Protein AF-A0A9P5PGL7-F1 (afdb_monomer)

Radius of gyration: 31.14 Å; Cα contacts (8 Å, |Δi|>4): 34; chains: 1; bounding box: 46×50×81 Å

pLDDT: mean 85.81, std 12.19, range [50.12, 98.56]

Structure (mmCIF, N/CA/C/O backbone):
data_AF-A0A9P5PGL7-F1
#
_entry.id   AF-A0A9P5PGL7-F1
#
loop_
_atom_site.group_PDB
_atom_site.id
_atom_site.type_symbol
_atom_site.label_atom_id
_atom_site.label_alt_id
_atom_site.label_comp_id
_atom_site.label_asym_id
_atom_site.label_entity_id
_atom_site.label_seq_id
_atom_site.pdbx_PDB_ins_code
_atom_site.Cartn_x
_atom_site.Cartn_y
_atom_site.Cartn_z
_atom_site.occupancy
_atom_site.B_iso_or_equiv
_atom_site.auth_seq_id
_atom_site.auth_comp_id
_atom_site.auth_asym_id
_atom_site.auth_atom_id
_atom_site.pdbx_PDB_model_num
ATOM 1 N N . MET A 1 1 ? -3.750 3.759 -20.834 1.00 66.88 1 MET A N 1
ATOM 2 C CA . MET A 1 1 ? -3.896 3.320 -19.443 1.00 66.88 1 MET A CA 1
ATOM 3 C C . MET A 1 1 ? -4.700 4.400 -18.760 1.00 66.88 1 MET A C 1
ATOM 5 O O . MET A 1 1 ? -4.388 5.567 -18.964 1.00 66.88 1 MET A O 1
ATOM 9 N N . PRO A 1 2 ? -5.798 4.054 -18.071 1.00 78.75 2 PRO A N 1
ATOM 10 C CA . PRO A 1 2 ? -6.618 5.057 -17.408 1.00 78.75 2 PRO A CA 1
ATOM 11 C C . PRO A 1 2 ? -5.876 5.646 -16.205 1.00 78.75 2 PRO A C 1
ATOM 13 O O . PRO A 1 2 ? -5.155 4.934 -15.504 1.00 78.75 2 PRO A O 1
ATOM 16 N N . ASP A 1 3 ? -6.094 6.933 -15.952 1.00 86.50 3 ASP A N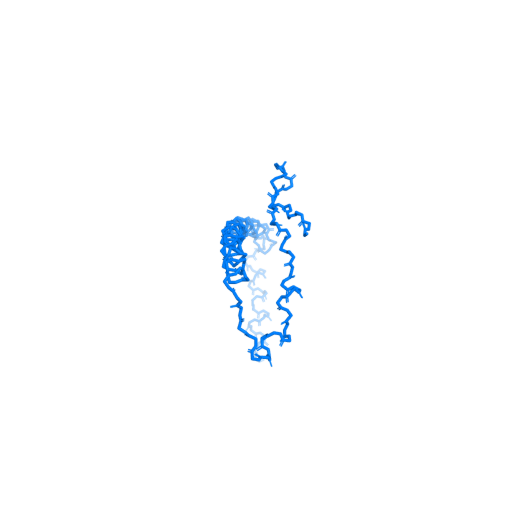 1
ATOM 17 C CA . ASP A 1 3 ? -5.552 7.616 -14.781 1.00 86.50 3 ASP A CA 1
ATOM 18 C C . ASP A 1 3 ? -6.045 6.964 -13.485 1.00 86.50 3 ASP A C 1
ATOM 20 O O . ASP A 1 3 ? -7.225 6.631 -13.331 1.00 86.50 3 ASP A O 1
ATOM 24 N N . THR A 1 4 ? -5.144 6.833 -12.514 1.00 90.00 4 THR A N 1
ATOM 25 C CA . THR A 1 4 ? -5.488 6.321 -11.186 1.00 90.00 4 THR A CA 1
ATOM 26 C C . THR A 1 4 ? -5.841 7.483 -10.266 1.00 90.00 4 THR A C 1
ATOM 28 O O . THR A 1 4 ? -5.022 8.370 -10.027 1.00 90.00 4 THR A O 1
ATOM 31 N N . VAL A 1 5 ? -7.059 7.492 -9.718 1.00 92.88 5 VAL A N 1
ATOM 32 C CA . VAL A 1 5 ? -7.473 8.488 -8.717 1.00 92.88 5 VAL A CA 1
ATOM 33 C C . VAL A 1 5 ? -6.850 8.133 -7.369 1.00 92.88 5 VAL A C 1
ATOM 35 O O . VAL A 1 5 ? -7.194 7.115 -6.778 1.00 92.88 5 VAL A O 1
ATOM 38 N N . LEU A 1 6 ? -5.962 8.991 -6.868 1.00 91.81 6 LEU A N 1
ATOM 39 C CA . LEU A 1 6 ? -5.280 8.800 -5.584 1.00 91.81 6 LEU A CA 1
ATOM 40 C C . LEU A 1 6 ? -6.068 9.395 -4.413 1.00 91.81 6 LEU A C 1
ATOM 42 O O . LEU A 1 6 ? -5.998 8.903 -3.290 1.00 91.81 6 LEU A O 1
ATOM 46 N N . CYS A 1 7 ? -6.815 10.474 -4.655 1.00 88.88 7 CYS A N 1
ATOM 47 C CA . CYS A 1 7 ? -7.631 11.116 -3.631 1.00 88.88 7 CYS A CA 1
ATOM 48 C C . CYS A 1 7 ? -8.952 11.616 -4.213 1.00 88.88 7 CYS A C 1
ATOM 50 O O . CYS A 1 7 ? -8.974 12.425 -5.139 1.00 88.88 7 CYS A O 1
ATOM 52 N N . HIS A 1 8 ? -10.069 11.192 -3.626 1.00 88.56 8 HIS A N 1
ATOM 53 C CA . HIS A 1 8 ? -11.400 11.618 -4.063 1.00 88.56 8 HIS A CA 1
ATOM 54 C C . HIS A 1 8 ? -11.749 13.057 -3.656 1.00 88.56 8 HIS A C 1
ATOM 56 O O . HIS A 1 8 ? -12.565 13.687 -4.325 1.00 88.56 8 HIS A O 1
ATOM 62 N N . THR A 1 9 ? -11.112 13.587 -2.608 1.00 91.38 9 THR A N 1
ATOM 63 C CA . THR A 1 9 ? -11.372 14.941 -2.096 1.00 91.38 9 THR A CA 1
ATOM 64 C C . THR A 1 9 ? -10.713 16.003 -2.969 1.00 91.38 9 THR A C 1
ATOM 66 O O . THR A 1 9 ? -11.396 16.874 -3.497 1.00 91.38 9 THR A O 1
ATOM 69 N N . CYS A 1 10 ? -9.391 15.927 -3.157 1.00 91.25 10 CYS A N 1
ATOM 70 C CA . CYS A 1 10 ? -8.654 16.902 -3.967 1.00 91.25 10 CYS A CA 1
ATOM 71 C C . CYS A 1 10 ? -8.538 16.508 -5.445 1.00 91.25 10 CYS A C 1
ATOM 73 O O . CYS A 1 10 ? -7.966 17.261 -6.225 1.00 91.25 10 CYS A O 1
ATOM 75 N N . ARG A 1 11 ? -9.069 15.336 -5.831 1.00 90.25 11 ARG A N 1
ATOM 76 C CA . ARG A 1 11 ? -9.012 14.784 -7.196 1.00 90.25 11 ARG A CA 1
ATOM 77 C C . ARG A 1 11 ? -7.590 14.599 -7.732 1.00 9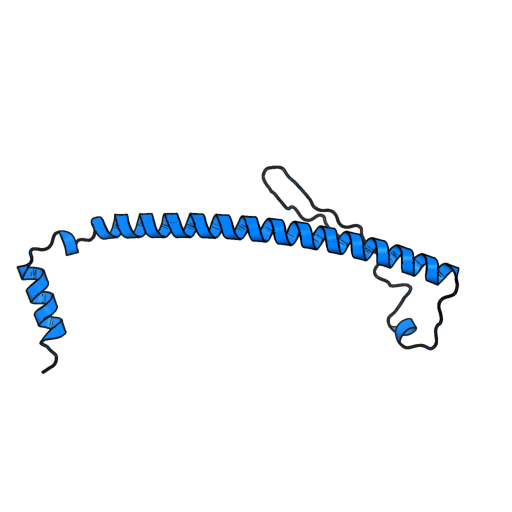0.25 11 ARG A C 1
ATOM 79 O O . ARG A 1 11 ? -7.409 14.563 -8.943 1.00 90.25 11 ARG A O 1
ATOM 86 N N . LYS A 1 12 ? -6.592 14.432 -6.851 1.00 91.00 12 LYS A N 1
ATOM 87 C CA . LYS A 1 12 ? -5.233 14.066 -7.272 1.00 91.00 12 LYS A CA 1
ATOM 88 C C . LYS A 1 12 ? -5.304 12.752 -8.049 1.00 91.00 12 LYS A C 1
ATOM 90 O O . LYS A 1 12 ? -5.792 11.748 -7.523 1.00 91.00 12 LYS A O 1
ATOM 95 N N . THR A 1 13 ? -4.813 12.777 -9.278 1.00 92.44 13 THR A N 1
ATOM 96 C CA . THR A 1 13 ? -4.660 11.610 -10.140 1.00 92.44 13 THR A CA 1
ATOM 97 C C . THR A 1 13 ? -3.187 11.364 -10.420 1.00 92.44 13 THR A C 1
ATOM 99 O O . THR A 1 13 ? -2.374 12.288 -10.385 1.00 92.44 13 THR A O 1
ATOM 102 N N . LEU A 1 14 ? -2.856 10.106 -10.682 1.00 89.75 14 LEU A N 1
ATOM 103 C CA . LEU A 1 14 ? -1.582 9.701 -11.249 1.00 89.75 14 LEU A CA 1
ATOM 104 C C . LEU A 1 14 ? -1.839 9.181 -12.658 1.00 89.75 14 LEU A C 1
ATOM 106 O O . LEU A 1 14 ? -2.633 8.254 -12.843 1.00 89.75 14 LEU A O 1
ATOM 110 N N . SER A 1 15 ? -1.176 9.799 -13.629 1.00 87.12 15 SER A N 1
ATOM 111 C CA . SER A 1 15 ? -1.226 9.401 -15.029 1.00 87.12 15 SER A CA 1
ATOM 112 C C . SER A 1 15 ? 0.138 8.861 -15.417 1.00 87.12 15 SER A C 1
ATOM 114 O O . SER A 1 15 ? 1.129 9.588 -15.381 1.00 87.12 15 SER A O 1
ATOM 116 N N . VAL A 1 16 ? 0.186 7.582 -15.768 1.00 84.19 16 VAL A N 1
ATOM 117 C CA . VAL A 1 16 ? 1.377 6.970 -16.354 1.00 84.19 16 VAL A CA 1
ATOM 118 C C . VAL A 1 16 ? 1.141 6.893 -17.846 1.00 84.19 16 VAL A C 1
ATOM 120 O O . VAL A 1 16 ? 0.086 6.430 -18.290 1.00 84.19 16 VAL A O 1
ATOM 123 N N . ARG A 1 17 ? 2.113 7.378 -18.622 1.00 72.44 17 ARG A N 1
ATOM 124 C CA . ARG A 1 17 ? 2.009 7.348 -20.079 1.00 72.44 17 ARG A CA 1
ATOM 125 C C . ARG A 1 17 ? 1.809 5.920 -20.550 1.00 72.44 17 ARG A C 1
ATOM 127 O O . ARG A 1 17 ? 2.444 4.990 -20.056 1.00 72.44 17 ARG A O 1
ATOM 134 N N . ASP A 1 18 ? 0.956 5.782 -21.555 1.00 68.38 18 ASP A N 1
ATOM 135 C CA . ASP A 1 18 ? 0.898 4.556 -22.322 1.00 68.38 18 ASP A CA 1
ATOM 136 C C . ASP A 1 18 ? 2.250 4.321 -22.971 1.00 68.38 18 ASP A C 1
ATOM 138 O O . ASP A 1 18 ? 2.627 4.998 -23.927 1.00 68.38 18 ASP A O 1
ATOM 142 N N . PHE A 1 19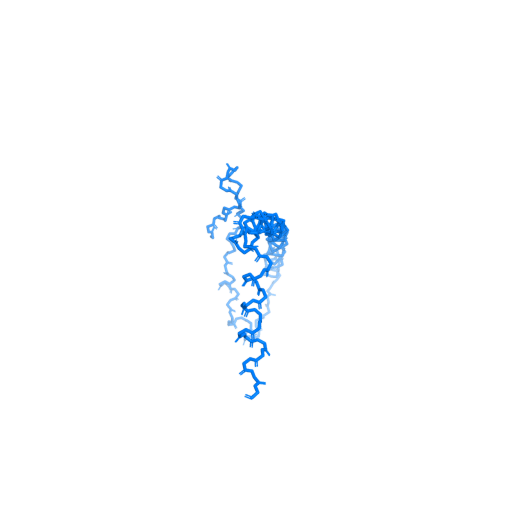 ? 2.964 3.322 -22.465 1.00 65.44 19 PHE A N 1
ATOM 143 C CA . PHE A 1 19 ? 3.942 2.671 -23.300 1.00 65.44 19 PHE A CA 1
ATOM 144 C C . PHE A 1 19 ? 3.145 1.939 -24.366 1.00 65.44 19 PHE A C 1
ATOM 146 O O . PHE A 1 19 ? 2.283 1.123 -24.008 1.00 65.44 19 PHE A O 1
ATOM 153 N N . PRO A 1 20 ? 3.407 2.167 -25.665 1.00 58.47 20 PRO A N 1
ATOM 154 C CA . PRO A 1 20 ? 3.171 1.091 -26.596 1.00 58.47 20 PRO A CA 1
ATOM 155 C C . PRO A 1 20 ? 3.967 -0.066 -26.004 1.00 58.47 20 PRO A C 1
ATOM 157 O O . PRO A 1 20 ? 5.197 -0.039 -25.997 1.00 58.47 20 PRO A O 1
ATOM 160 N N . ILE A 1 21 ? 3.252 -1.021 -25.395 1.00 52.84 21 ILE A N 1
ATOM 161 C CA . ILE A 1 21 ? 3.777 -2.337 -25.037 1.00 52.84 21 ILE A CA 1
ATOM 162 C C . ILE A 1 21 ? 4.727 -2.672 -26.169 1.00 52.84 21 ILE A C 1
ATOM 164 O O . ILE A 1 21 ? 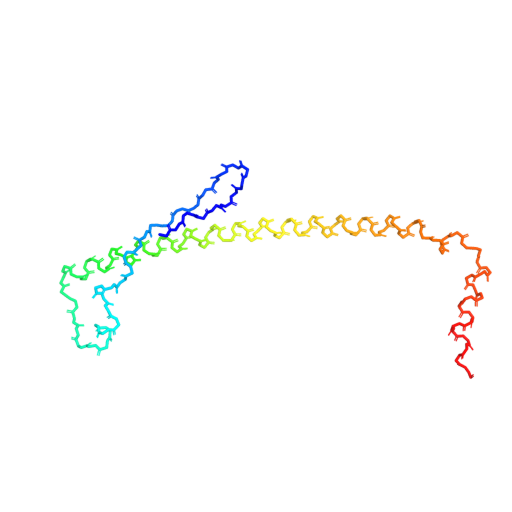4.301 -2.474 -27.305 1.00 52.84 21 ILE A O 1
ATOM 168 N N . LEU A 1 22 ? 5.970 -3.052 -25.854 1.00 53.56 22 LEU A N 1
ATOM 169 C CA . LEU A 1 22 ? 7.040 -3.509 -26.750 1.00 53.56 22 LEU A CA 1
ATOM 170 C C . LEU A 1 22 ? 6.525 -4.531 -27.795 1.00 53.56 22 LEU A C 1
ATOM 172 O O . LEU A 1 22 ? 6.916 -5.689 -27.814 1.00 53.56 22 LEU A O 1
ATOM 176 N N . ASN A 1 23 ? 5.608 -4.120 -28.657 1.00 52.00 23 ASN A N 1
ATOM 177 C CA . ASN A 1 23 ? 4.914 -4.914 -29.652 1.00 52.00 23 ASN A CA 1
ATOM 178 C C . ASN A 1 23 ? 5.817 -5.008 -30.875 1.00 52.00 23 ASN A C 1
ATOM 180 O O . ASN A 1 23 ? 5.768 -6.006 -31.582 1.00 52.00 23 ASN A O 1
ATOM 184 N N . ASP A 1 24 ? 6.691 -4.015 -31.070 1.00 52.94 24 ASP A N 1
ATOM 185 C CA . ASP A 1 24 ? 7.775 -4.092 -32.045 1.00 52.94 24 ASP A CA 1
ATOM 186 C C . ASP A 1 24 ? 8.901 -5.014 -31.554 1.00 52.94 24 ASP A C 1
ATOM 188 O O . ASP A 1 24 ? 9.388 -5.835 -32.323 1.00 52.94 24 ASP A O 1
ATOM 192 N N . PHE A 1 25 ? 9.251 -5.001 -30.260 1.00 57.81 25 PHE A N 1
ATOM 193 C CA . PHE A 1 25 ? 10.173 -5.987 -29.673 1.00 57.81 25 PHE A CA 1
ATOM 194 C C . PHE A 1 25 ? 9.407 -7.212 -29.179 1.00 57.81 25 PHE A C 1
ATOM 196 O O . PHE A 1 25 ? 9.452 -7.581 -28.005 1.00 57.81 25 PHE A O 1
ATOM 203 N N . ASN A 1 26 ? 8.680 -7.845 -30.104 1.00 60.97 26 ASN A N 1
ATOM 204 C CA . ASN A 1 26 ? 7.990 -9.105 -29.871 1.00 60.97 26 ASN A CA 1
ATOM 205 C C . ASN A 1 26 ? 8.885 -10.082 -29.092 1.00 60.97 26 ASN A C 1
ATOM 207 O O . ASN A 1 26 ? 10.082 -10.199 -29.352 1.00 60.97 26 ASN A O 1
ATOM 211 N N . SER A 1 27 ? 8.282 -10.894 -28.225 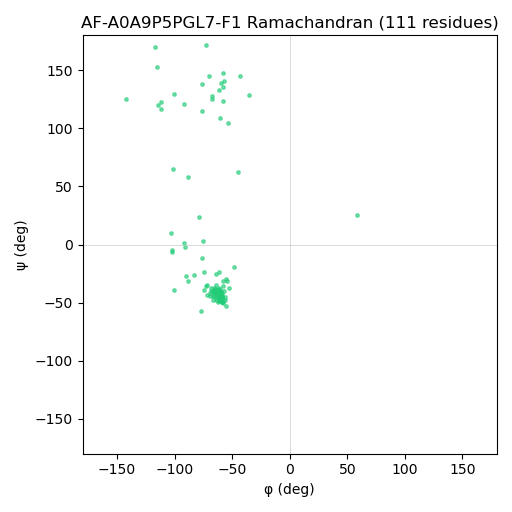1.00 61.53 27 SER A N 1
ATOM 212 C CA . SER A 1 27 ? 8.929 -12.067 -27.605 1.00 61.53 27 SER A CA 1
ATOM 213 C C . SER A 1 27 ? 9.657 -12.981 -28.613 1.00 61.53 27 SER A C 1
ATOM 215 O O . SER A 1 27 ? 10.535 -13.755 -28.237 1.00 61.53 27 SER A O 1
ATOM 217 N N . GLN A 1 28 ? 9.319 -12.867 -29.900 1.00 6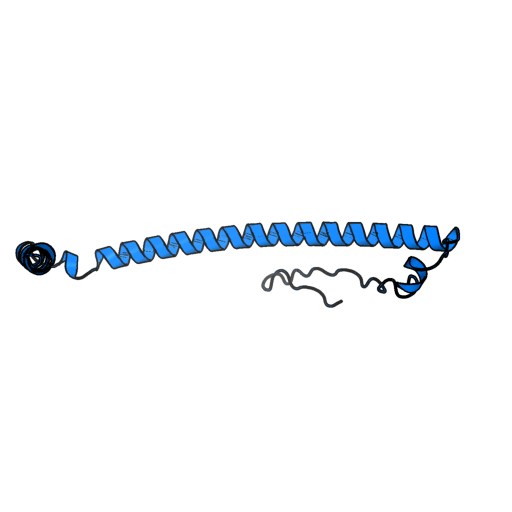4.31 28 GLN A N 1
ATOM 218 C CA . GLN A 1 28 ? 10.005 -13.477 -31.036 1.00 64.31 28 GLN A CA 1
ATOM 219 C C . GLN A 1 28 ? 11.423 -12.924 -31.259 1.00 64.31 28 GLN A C 1
ATOM 221 O O . GLN A 1 28 ? 12.331 -13.719 -31.481 1.00 64.31 28 GLN A O 1
ATOM 226 N N . HIS A 1 29 ? 11.650 -11.610 -31.131 1.00 72.38 29 HIS A N 1
ATOM 227 C CA . HIS A 1 29 ? 12.989 -11.016 -31.221 1.00 72.38 29 HIS A CA 1
ATOM 228 C C . HIS A 1 29 ? 13.888 -11.509 -30.087 1.00 72.38 29 HIS A C 1
ATOM 230 O O . HIS A 1 29 ? 15.015 -11.920 -30.354 1.00 72.38 29 HIS A O 1
ATOM 236 N N . LEU A 1 30 ? 13.351 -11.600 -28.863 1.00 76.25 30 LEU A N 1
ATOM 237 C CA . LEU A 1 30 ? 14.053 -12.162 -27.699 1.00 76.25 30 LEU A CA 1
ATOM 238 C C . LEU A 1 30 ? 14.439 -13.642 -27.873 1.00 76.25 30 LEU A C 1
ATOM 240 O O . LEU A 1 30 ? 15.353 -14.121 -27.210 1.00 76.25 30 LEU A O 1
ATOM 244 N N . ARG A 1 31 ? 13.739 -14.378 -28.746 1.00 79.56 31 ARG A N 1
ATOM 245 C CA . ARG A 1 31 ? 13.990 -15.798 -29.056 1.00 79.56 31 ARG A CA 1
ATOM 246 C C . ARG A 1 31 ? 14.702 -16.006 -30.396 1.00 79.56 31 ARG A C 1
ATOM 248 O O . ARG A 1 31 ? 14.804 -17.138 -30.862 1.00 79.56 31 ARG A O 1
ATOM 255 N N . SER A 1 32 ? 15.179 -14.933 -31.018 1.00 81.75 32 SER A N 1
ATOM 256 C CA . SER A 1 32 ? 15.881 -14.954 -32.303 1.00 81.75 32 SER A CA 1
ATOM 257 C C . SER A 1 32 ? 17.322 -14.464 -32.144 1.00 81.75 32 SER A C 1
ATOM 259 O O . SER A 1 32 ? 17.679 -13.891 -31.121 1.00 81.75 32 SER A O 1
ATOM 261 N N . LEU A 1 33 ? 18.146 -14.623 -33.183 1.00 83.50 33 LEU A N 1
ATOM 262 C CA . LEU A 1 33 ? 19.483 -14.012 -33.263 1.00 83.50 33 LEU A CA 1
ATOM 263 C C . LEU A 1 33 ? 19.428 -12.519 -33.650 1.00 83.50 33 LEU A C 1
ATOM 265 O O . LEU A 1 33 ? 20.374 -11.991 -34.231 1.00 83.50 33 LEU A O 1
ATOM 269 N N . HIS A 1 34 ? 18.304 -11.844 -33.399 1.00 85.50 34 HIS A N 1
ATOM 270 C CA . HIS A 1 34 ? 18.145 -10.434 -33.723 1.00 85.50 34 HIS A CA 1
ATOM 271 C C . HIS A 1 34 ? 19.063 -9.577 -32.848 1.00 85.50 34 HIS A C 1
ATOM 273 O O . HIS A 1 34 ? 19.037 -9.657 -31.621 1.00 85.50 34 HIS A O 1
ATOM 279 N N . VAL A 1 35 ? 19.847 -8.727 -33.506 1.00 87.38 35 VAL A N 1
ATOM 280 C CA . VAL A 1 35 ? 20.681 -7.712 -32.870 1.00 87.38 35 VAL A CA 1
ATOM 281 C C . VAL A 1 35 ? 20.128 -6.351 -33.284 1.00 87.38 35 VAL A C 1
ATOM 283 O O . VAL A 1 35 ? 20.096 -6.084 -34.490 1.00 87.38 35 VAL A O 1
ATOM 286 N N . PRO A 1 36 ? 19.699 -5.504 -32.329 1.00 87.38 36 PRO A N 1
ATOM 287 C CA . PRO A 1 36 ? 19.205 -4.175 -32.644 1.00 87.38 36 PRO A CA 1
ATOM 288 C C . PRO A 1 36 ? 20.260 -3.354 -33.382 1.00 87.38 36 PRO A C 1
ATOM 290 O O . PRO A 1 36 ? 21.429 -3.317 -32.987 1.00 87.38 36 PRO A O 1
ATOM 293 N N . ASN A 1 37 ? 19.850 -2.660 -34.436 1.00 89.12 37 ASN A N 1
ATOM 294 C CA . ASN A 1 37 ? 20.699 -1.651 -35.059 1.00 89.12 37 ASN A CA 1
ATOM 295 C C . ASN A 1 37 ? 20.796 -0.392 -34.172 1.00 89.12 37 ASN A C 1
ATOM 297 O O . ASN A 1 37 ? 20.079 -0.246 -33.185 1.00 89.12 37 ASN A O 1
ATOM 301 N N . ASN A 1 38 ? 21.668 0.556 -34.527 1.00 92.50 38 ASN A N 1
ATOM 302 C CA . ASN A 1 38 ? 21.896 1.754 -33.706 1.00 92.50 38 ASN A CA 1
ATOM 303 C C . ASN A 1 38 ? 20.627 2.589 -33.458 1.00 92.50 38 ASN A C 1
ATOM 305 O O . ASN A 1 38 ? 20.468 3.153 -32.378 1.00 92.50 38 ASN A O 1
ATOM 309 N N . VAL A 1 39 ? 19.719 2.674 -34.434 1.00 89.69 39 VAL A N 1
ATOM 310 C CA . VAL A 1 39 ? 18.469 3.437 -34.291 1.00 89.69 39 VAL A CA 1
ATOM 311 C C . VAL A 1 39 ? 17.517 2.718 -33.336 1.00 89.69 39 VAL A C 1
ATOM 313 O O . VAL A 1 39 ? 16.940 3.346 -32.448 1.00 89.69 39 VAL A O 1
ATOM 316 N N . GLU A 1 40 ? 17.397 1.398 -33.481 1.00 86.50 40 GLU A N 1
ATOM 317 C CA . GLU A 1 40 ? 16.614 0.544 -32.584 1.00 86.50 40 GLU A CA 1
ATOM 318 C C . GLU A 1 40 ? 17.159 0.598 -31.157 1.00 86.50 40 GLU A C 1
ATOM 320 O O . GLU A 1 40 ? 16.394 0.840 -30.231 1.00 86.50 40 GLU A O 1
ATOM 325 N N . ALA A 1 41 ? 18.474 0.471 -30.973 1.00 88.56 41 ALA A N 1
ATOM 326 C CA . ALA A 1 41 ? 19.115 0.538 -29.664 1.00 88.56 41 ALA A CA 1
ATOM 327 C C . ALA A 1 41 ? 18.841 1.872 -28.953 1.00 88.56 41 ALA A C 1
ATOM 329 O O . ALA A 1 41 ? 18.469 1.879 -27.783 1.00 88.56 41 ALA A O 1
ATOM 330 N N . VAL A 1 42 ? 18.953 3.006 -29.657 1.00 90.12 42 VAL A N 1
ATOM 331 C CA . VAL A 1 42 ? 18.637 4.325 -29.080 1.00 90.12 42 VAL A CA 1
ATOM 332 C C . VAL A 1 42 ? 17.158 4.429 -28.693 1.00 90.12 42 VAL A C 1
ATOM 334 O O . VAL A 1 42 ? 16.845 4.966 -27.627 1.00 90.12 42 VAL A O 1
ATOM 337 N N . LYS A 1 43 ? 16.246 3.901 -29.522 1.00 85.88 43 LYS A N 1
ATOM 338 C CA . LYS A 1 43 ? 14.806 3.862 -29.217 1.00 85.88 43 LYS A CA 1
ATOM 339 C C . LYS A 1 43 ? 14.529 3.018 -27.967 1.00 85.88 43 LYS A C 1
ATOM 341 O O . LYS A 1 43 ? 13.878 3.529 -27.059 1.00 85.88 43 LYS A O 1
ATOM 346 N N . ILE A 1 44 ? 15.077 1.800 -27.898 1.00 84.94 44 ILE A N 1
ATOM 347 C CA . ILE A 1 44 ? 14.958 0.901 -26.737 1.00 84.94 44 ILE A CA 1
ATOM 348 C C . ILE A 1 44 ? 15.450 1.609 -25.479 1.00 84.94 44 ILE A C 1
ATOM 350 O O . ILE A 1 44 ? 14.703 1.695 -24.515 1.00 84.94 44 ILE A O 1
ATOM 354 N N . CYS A 1 45 ? 16.668 2.162 -25.499 1.00 88.56 45 CYS A N 1
ATOM 355 C CA . CYS A 1 45 ? 17.256 2.819 -24.332 1.00 88.56 45 CYS A CA 1
ATOM 356 C C . CYS A 1 45 ? 16.365 3.950 -23.806 1.00 88.56 45 CYS A C 1
ATOM 358 O O . CYS A 1 45 ? 16.120 4.043 -22.604 1.00 88.56 45 CYS A O 1
ATOM 360 N N . ARG A 1 46 ? 15.841 4.794 -24.704 1.00 87.94 46 ARG A N 1
ATOM 361 C CA . ARG A 1 46 ? 14.934 5.883 -24.324 1.00 87.94 46 ARG A CA 1
ATOM 362 C C . ARG A 1 46 ? 13.655 5.351 -23.679 1.00 87.94 46 ARG A C 1
ATOM 364 O O . ARG A 1 46 ? 13.251 5.863 -22.640 1.00 87.94 46 ARG A O 1
ATOM 371 N N . GLU A 1 47 ? 13.034 4.344 -24.288 1.00 85.50 47 GLU A N 1
ATOM 372 C CA . GLU A 1 47 ? 11.797 3.738 -23.784 1.00 85.50 47 GLU A CA 1
ATOM 373 C C . GLU A 1 47 ? 12.016 3.050 -22.430 1.00 85.50 47 GLU A C 1
ATOM 375 O O . GLU A 1 47 ? 11.199 3.222 -21.529 1.00 85.50 47 GLU A O 1
ATOM 380 N N . THR A 1 48 ? 13.144 2.356 -22.237 1.00 86.69 48 THR A N 1
ATOM 381 C CA . THR A 1 48 ? 13.494 1.751 -20.943 1.00 86.69 48 THR A CA 1
ATOM 382 C C . THR A 1 48 ? 13.723 2.801 -19.864 1.00 86.69 48 THR A C 1
ATOM 384 O O . THR A 1 48 ? 13.201 2.660 -18.767 1.00 86.69 48 THR A O 1
ATOM 387 N N . THR A 1 49 ? 14.419 3.900 -20.176 1.00 90.25 49 THR A N 1
ATOM 388 C CA . THR A 1 49 ? 14.626 4.984 -19.205 1.00 90.25 49 THR A CA 1
ATOM 389 C C . THR A 1 49 ? 13.312 5.666 -18.826 1.00 90.25 49 THR A C 1
ATOM 391 O O . THR A 1 49 ? 13.102 5.986 -17.660 1.00 90.25 49 THR A O 1
ATOM 394 N N . GLU A 1 50 ? 12.403 5.884 -19.780 1.00 87.50 50 GLU A N 1
ATOM 395 C CA . GLU A 1 50 ? 11.074 6.426 -19.474 1.00 87.50 50 GLU A CA 1
ATOM 396 C C . GLU A 1 50 ? 10.259 5.443 -18.616 1.00 87.50 50 GLU A C 1
ATOM 398 O O . GLU A 1 50 ? 9.560 5.870 -17.694 1.00 87.50 50 GLU A O 1
ATOM 403 N N . ALA A 1 51 ? 10.371 4.133 -18.868 1.00 87.06 51 ALA A N 1
ATOM 404 C CA . ALA A 1 51 ? 9.717 3.106 -18.058 1.00 87.06 51 ALA A CA 1
ATOM 405 C C . ALA A 1 51 ? 10.242 3.099 -16.618 1.00 87.06 51 ALA A C 1
ATOM 407 O O . ALA A 1 51 ? 9.437 3.108 -15.688 1.00 87.06 51 ALA A O 1
ATOM 408 N N . ASP A 1 52 ? 11.560 3.171 -16.428 1.00 91.44 52 ASP A N 1
ATOM 409 C CA . ASP A 1 52 ? 12.185 3.228 -15.104 1.00 91.44 52 ASP A CA 1
ATOM 410 C C . ASP A 1 52 ? 11.711 4.449 -14.298 1.00 91.44 52 ASP A C 1
ATOM 412 O O . ASP A 1 52 ? 11.420 4.339 -13.106 1.00 91.44 52 ASP A O 1
ATOM 416 N N . LEU A 1 53 ? 11.573 5.612 -14.946 1.00 90.69 53 LEU A N 1
ATOM 417 C CA . LEU A 1 53 ? 11.051 6.824 -14.303 1.00 90.69 53 LEU A CA 1
ATOM 418 C C . LEU A 1 53 ? 9.594 6.656 -13.859 1.00 90.69 53 LEU A C 1
ATOM 420 O O . LEU A 1 53 ? 9.252 7.004 -12.728 1.00 90.69 53 LEU A O 1
ATOM 424 N N . ASN A 1 54 ? 8.751 6.090 -14.724 1.00 89.88 54 ASN A N 1
ATOM 425 C CA . ASN A 1 54 ? 7.346 5.842 -14.406 1.00 89.88 54 ASN A CA 1
ATOM 426 C C . ASN A 1 54 ? 7.188 4.801 -13.284 1.00 89.88 54 ASN A C 1
ATOM 428 O O . ASN A 1 54 ? 6.329 4.962 -12.418 1.00 89.88 54 ASN A O 1
ATOM 432 N N . ILE A 1 55 ? 8.035 3.765 -13.258 1.00 92.19 55 ILE A N 1
ATOM 433 C CA . ILE A 1 55 ? 8.089 2.788 -12.160 1.00 92.19 55 ILE A CA 1
ATOM 434 C C . ILE A 1 55 ? 8.458 3.488 -10.850 1.00 92.19 55 ILE A C 1
ATOM 436 O O . ILE A 1 55 ? 7.757 3.324 -9.855 1.00 92.19 55 ILE A O 1
ATOM 440 N N . ALA A 1 56 ? 9.502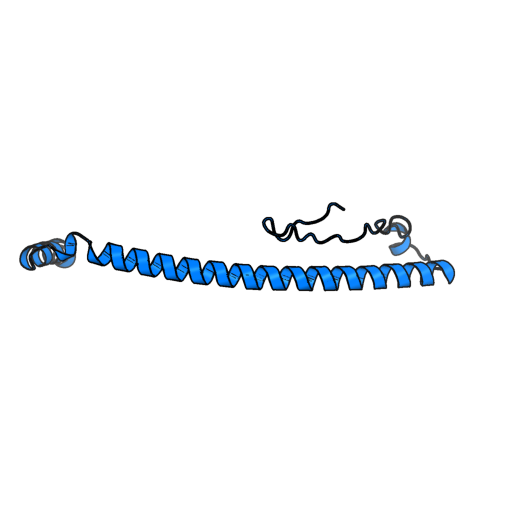 4.319 -10.850 1.00 94.31 56 ALA A N 1
ATOM 441 C CA . ALA A 1 56 ? 9.926 5.034 -9.650 1.00 94.31 56 ALA A CA 1
ATOM 442 C C . ALA A 1 56 ? 8.838 5.982 -9.109 1.00 94.31 56 ALA A C 1
ATOM 444 O O . ALA A 1 56 ? 8.671 6.115 -7.893 1.00 94.31 56 ALA A O 1
ATOM 445 N N . GLU A 1 57 ? 8.077 6.636 -9.992 1.00 92.38 57 GLU A N 1
ATOM 446 C CA . GLU A 1 57 ? 6.946 7.479 -9.596 1.00 92.38 57 GLU A CA 1
ATOM 447 C C . GLU A 1 57 ? 5.802 6.657 -8.986 1.00 92.38 57 GLU A C 1
ATOM 449 O O . GLU A 1 57 ? 5.275 7.020 -7.929 1.00 92.38 57 GLU A O 1
ATOM 454 N N . LEU A 1 58 ? 5.463 5.520 -9.604 1.00 93.25 58 LEU A N 1
ATOM 455 C CA . LEU A 1 58 ? 4.472 4.584 -9.075 1.00 93.25 58 LEU A CA 1
ATOM 456 C C . LEU A 1 58 ? 4.868 4.068 -7.691 1.00 93.25 58 LEU A C 1
ATOM 458 O O . LEU A 1 58 ? 4.058 4.131 -6.767 1.00 93.25 58 LEU A O 1
ATOM 462 N N . ASP A 1 59 ? 6.106 3.607 -7.523 1.00 96.56 59 ASP A N 1
ATOM 463 C CA . ASP A 1 59 ? 6.601 3.076 -6.251 1.00 96.56 59 ASP A CA 1
ATOM 464 C C . ASP A 1 59 ? 6.542 4.126 -5.138 1.00 96.56 59 ASP A C 1
ATOM 466 O O . ASP A 1 59 ? 6.108 3.838 -4.018 1.00 96.56 59 ASP A O 1
ATOM 470 N N . LYS A 1 60 ? 6.905 5.373 -5.455 1.00 95.31 60 LYS A N 1
ATOM 471 C CA . LYS A 1 60 ? 6.809 6.493 -4.518 1.00 95.31 60 LYS A CA 1
ATOM 472 C C . LYS A 1 60 ? 5.368 6.739 -4.063 1.00 95.31 60 LYS A C 1
ATOM 474 O O . LYS A 1 60 ? 5.125 6.906 -2.865 1.00 95.31 60 LYS A O 1
ATOM 479 N N . GLU A 1 61 ? 4.416 6.794 -4.992 1.00 94.88 61 GLU A N 1
ATOM 480 C CA . GLU A 1 61 ? 3.007 7.025 -4.648 1.00 94.88 61 GLU A CA 1
ATOM 481 C C . GLU A 1 61 ? 2.406 5.827 -3.896 1.00 94.88 61 GLU A C 1
ATOM 483 O O . GLU A 1 61 ? 1.674 6.025 -2.923 1.00 94.88 61 GLU A O 1
ATOM 488 N N . ILE A 1 62 ? 2.772 4.593 -4.258 1.00 96.19 62 ILE A N 1
ATOM 489 C CA . ILE A 1 62 ? 2.380 3.379 -3.526 1.00 96.19 62 ILE A CA 1
ATOM 490 C C . ILE A 1 62 ? 2.850 3.452 -2.072 1.00 96.19 62 ILE A C 1
ATOM 492 O O . ILE A 1 62 ? 2.056 3.212 -1.160 1.00 96.19 62 ILE A O 1
ATOM 496 N N . GLU A 1 63 ? 4.115 3.796 -1.835 1.00 97.88 63 GLU A N 1
ATOM 497 C CA . GLU A 1 63 ? 4.656 3.862 -0.478 1.00 97.88 63 GLU A CA 1
ATOM 498 C C . GLU A 1 63 ? 3.994 4.974 0.346 1.00 97.88 63 GLU A C 1
ATOM 500 O O . GLU A 1 63 ? 3.599 4.758 1.495 1.00 97.88 63 GLU A O 1
ATOM 505 N N . SER A 1 64 ? 3.754 6.135 -0.266 1.00 95.44 64 SER A N 1
ATOM 506 C CA . SER A 1 64 ? 3.002 7.224 0.367 1.00 95.44 64 SER A CA 1
ATOM 507 C C . SER A 1 64 ? 1.583 6.797 0.773 1.00 95.44 64 SER A C 1
ATOM 509 O O . SER A 1 64 ? 1.112 7.112 1.875 1.00 95.44 64 SER A O 1
ATOM 511 N N . LEU A 1 65 ? 0.881 6.058 -0.092 1.00 95.69 65 LEU A N 1
ATOM 512 C CA . LEU A 1 65 ? -0.463 5.557 0.201 1.00 95.69 65 LEU A CA 1
ATOM 513 C C . LEU A 1 65 ? -0.449 4.489 1.299 1.00 95.69 65 LEU A C 1
ATOM 515 O O . LEU A 1 65 ? -1.303 4.524 2.185 1.00 95.69 65 LEU A O 1
ATOM 519 N N . ARG A 1 66 ? 0.534 3.582 1.299 1.00 97.75 66 ARG A N 1
ATOM 520 C CA . ARG A 1 66 ? 0.716 2.586 2.370 1.00 97.75 66 ARG A CA 1
ATOM 521 C C . ARG A 1 66 ? 0.968 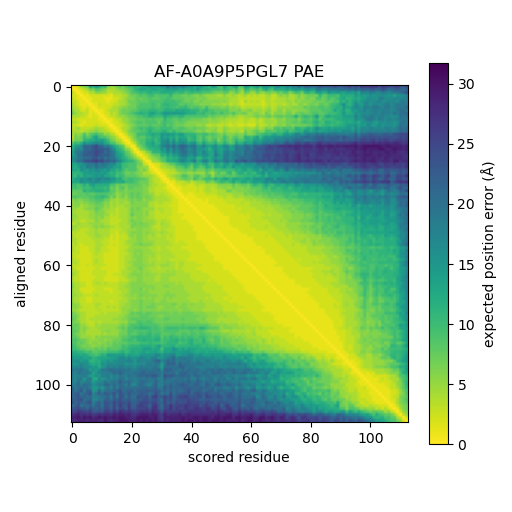3.243 3.723 1.00 97.75 66 ARG A C 1
ATOM 523 O O . ARG A 1 66 ? 0.357 2.836 4.711 1.00 97.75 66 ARG A O 1
ATOM 530 N N . GLY A 1 67 ? 1.811 4.275 3.773 1.00 97.56 67 GLY A N 1
ATOM 531 C CA . GLY A 1 67 ? 2.038 5.057 4.990 1.00 97.56 67 GLY A CA 1
ATOM 532 C C . GLY A 1 67 ? 0.747 5.689 5.516 1.00 97.56 67 GLY A C 1
ATOM 533 O O . GLY A 1 67 ? 0.417 5.547 6.693 1.00 97.56 67 GLY A O 1
ATOM 534 N N . THR A 1 68 ? -0.034 6.299 4.622 1.00 96.06 68 THR A N 1
ATOM 535 C CA . THR A 1 68 ? -1.340 6.887 4.964 1.00 96.06 68 THR A CA 1
ATOM 536 C C . THR A 1 68 ? -2.326 5.838 5.486 1.00 96.06 68 THR A C 1
ATOM 538 O O . THR A 1 68 ? -2.983 6.052 6.505 1.00 96.06 68 THR A O 1
ATOM 541 N N . LEU A 1 69 ? -2.414 4.680 4.826 1.00 97.12 69 LEU A N 1
ATOM 542 C CA . LEU A 1 69 ? -3.284 3.580 5.244 1.00 97.12 69 LEU A CA 1
ATOM 543 C C . LEU A 1 69 ? -2.920 3.081 6.647 1.00 97.12 69 LEU A C 1
ATOM 545 O O . LEU A 1 69 ? -3.800 2.919 7.490 1.00 97.12 69 LEU A O 1
ATOM 549 N N . LYS A 1 70 ? -1.625 2.898 6.919 1.00 98.44 70 LYS A N 1
ATOM 550 C CA . LYS A 1 70 ? -1.131 2.447 8.224 1.00 98.44 70 LYS A CA 1
ATOM 551 C C . LYS A 1 70 ? -1.506 3.410 9.354 1.00 98.44 70 LYS A C 1
ATOM 553 O O . LYS A 1 70 ? -1.862 2.966 10.449 1.00 98.44 70 LYS A O 1
ATOM 558 N N . GLU A 1 71 ? -1.446 4.713 9.100 1.00 98.06 71 GLU A N 1
ATOM 559 C CA . GLU A 1 71 ? -1.868 5.730 10.067 1.00 98.06 71 GLU A CA 1
ATOM 560 C C . GLU A 1 71 ? -3.372 5.618 10.363 1.00 98.06 71 GLU A C 1
ATOM 562 O O . GLU A 1 71 ? -3.774 5.519 11.524 1.00 98.06 71 GLU A O 1
ATOM 567 N N . LEU A 1 72 ? -4.206 5.517 9.323 1.00 98.19 72 LEU A N 1
ATOM 568 C CA . LEU A 1 72 ? -5.655 5.346 9.477 1.00 98.19 72 LEU A CA 1
ATOM 569 C C . LEU A 1 72 ? -6.016 4.067 10.245 1.00 98.19 72 LEU A C 1
ATOM 571 O O . LEU A 1 72 ? -6.876 4.088 11.128 1.00 98.19 72 LEU A O 1
ATOM 575 N N . GLU A 1 73 ? -5.346 2.952 9.956 1.00 98.56 73 GLU A N 1
ATOM 576 C CA . GLU A 1 73 ? -5.533 1.696 10.688 1.00 98.56 73 GLU A CA 1
ATOM 577 C C . GLU A 1 73 ? -5.151 1.823 12.167 1.00 98.56 73 GLU A C 1
ATOM 579 O O . GLU A 1 73 ? -5.825 1.262 13.036 1.00 98.56 73 GLU A O 1
ATOM 584 N N . THR A 1 74 ? -4.089 2.573 12.466 1.00 98.44 74 THR A N 1
ATOM 585 C CA . THR A 1 74 ? -3.636 2.824 13.840 1.00 98.44 74 THR A CA 1
ATOM 586 C C . THR A 1 74 ? -4.662 3.652 14.609 1.00 98.44 74 THR A C 1
ATOM 588 O O . THR A 1 74 ? -5.064 3.267 15.711 1.00 98.44 74 THR A O 1
ATOM 591 N N . GLN A 1 75 ? -5.155 4.737 14.007 1.00 98.44 75 GLN A N 1
ATOM 592 C CA . GLN A 1 75 ? -6.207 5.574 14.589 1.00 98.44 75 GLN A CA 1
ATOM 593 C C . GLN A 1 75 ? -7.497 4.780 14.818 1.00 98.44 75 GLN A C 1
ATOM 595 O O . GLN A 1 75 ? -8.081 4.842 15.903 1.00 98.44 75 GLN A O 1
ATOM 600 N N . ARG A 1 76 ? -7.911 3.962 13.841 1.00 98.56 76 ARG A N 1
ATOM 601 C CA . ARG A 1 76 ? -9.075 3.079 13.981 1.00 98.56 76 ARG A CA 1
ATOM 602 C C . ARG A 1 76 ? -8.919 2.130 15.169 1.00 98.56 76 ARG A C 1
ATOM 604 O O . ARG A 1 76 ? -9.823 2.061 15.999 1.00 98.56 76 ARG A O 1
ATOM 611 N N . LYS A 1 77 ? -7.785 1.432 15.283 1.00 98.56 77 LYS A N 1
ATOM 612 C CA . LYS A 1 77 ? -7.521 0.507 16.401 1.00 98.56 77 LYS A CA 1
ATOM 613 C C . LYS A 1 77 ? -7.562 1.214 17.756 1.00 98.56 77 LYS A C 1
ATOM 615 O O . LYS A 1 77 ? -8.090 0.665 18.721 1.00 98.56 77 LYS A O 1
ATOM 620 N N . ALA A 1 78 ? -7.030 2.434 17.841 1.00 98.38 78 ALA A N 1
ATOM 621 C CA . ALA A 1 78 ? -7.079 3.223 19.068 1.00 98.38 78 ALA A CA 1
ATOM 622 C C . ALA A 1 78 ? -8.525 3.561 19.477 1.00 98.38 78 ALA A C 1
ATOM 624 O O . ALA A 1 78 ? -8.882 3.413 20.648 1.00 98.38 78 ALA A O 1
ATOM 625 N N . LEU A 1 79 ? -9.364 3.950 18.513 1.00 98.50 79 LEU A N 1
ATOM 626 C CA . LEU A 1 79 ? -10.783 4.228 18.745 1.00 98.50 79 LEU A CA 1
ATOM 627 C C . LEU A 1 79 ? -11.569 2.969 19.129 1.00 98.50 79 LEU A C 1
ATOM 629 O O . LEU A 1 79 ? -12.410 3.028 20.023 1.00 98.50 79 LEU A O 1
ATOM 633 N N . GLU A 1 80 ? -11.287 1.829 18.497 1.00 98.50 80 GLU A N 1
ATOM 634 C CA . GLU A 1 80 ? -11.906 0.546 18.851 1.00 98.50 80 GLU A CA 1
ATOM 635 C C . GLU A 1 80 ? -11.599 0.155 20.295 1.00 98.50 80 GLU A C 1
ATOM 637 O O . GLU A 1 80 ? -12.522 -0.150 21.048 1.00 98.50 80 GLU A O 1
ATOM 642 N N . ARG A 1 81 ? -10.334 0.267 20.713 1.00 98.06 81 ARG A N 1
ATOM 643 C CA . ARG A 1 81 ? -9.936 0.014 22.101 1.00 98.06 81 ARG A CA 1
ATOM 644 C C . ARG A 1 81 ? -10.667 0.934 23.080 1.00 98.06 81 ARG A C 1
ATOM 646 O O . ARG A 1 81 ? -11.258 0.446 24.036 1.00 98.06 81 ARG A O 1
ATOM 653 N N . CYS A 1 82 ? -10.685 2.241 22.815 1.00 97.62 82 CYS A N 1
ATOM 654 C CA . CYS A 1 82 ? -11.383 3.207 23.668 1.00 97.62 82 CYS A CA 1
ATOM 655 C C . CYS A 1 82 ? -12.882 2.882 23.793 1.00 97.62 82 CYS A C 1
ATOM 657 O O . CYS A 1 82 ? -13.442 2.872 24.891 1.00 97.62 82 CYS A O 1
ATOM 659 N N . ARG A 1 83 ? -13.534 2.548 22.672 1.00 97.94 83 ARG A N 1
ATOM 660 C CA . ARG A 1 83 ? -14.937 2.119 22.649 1.00 97.94 83 ARG A CA 1
ATOM 661 C C . ARG A 1 83 ? -15.156 0.868 23.498 1.00 97.94 83 ARG A C 1
ATOM 663 O O . ARG A 1 83 ? -16.141 0.801 24.233 1.00 97.94 83 ARG A O 1
ATOM 670 N N . ASP A 1 84 ? -14.289 -0.128 23.376 1.00 97.25 84 ASP A N 1
ATOM 671 C CA . ASP A 1 84 ? -14.460 -1.414 24.050 1.00 97.25 84 ASP A CA 1
ATOM 672 C C . ASP A 1 84 ? -14.202 -1.300 25.561 1.00 97.25 84 ASP A C 1
ATOM 674 O O . ASP A 1 84 ? -14.951 -1.870 26.357 1.00 97.25 84 ASP A O 1
ATOM 678 N N . GLU A 1 85 ? -13.247 -0.467 25.978 1.00 96.00 85 GLU A N 1
ATOM 679 C CA . GLU A 1 85 ? -13.038 -0.092 27.382 1.00 96.00 85 GLU A CA 1
ATOM 680 C C . GLU A 1 85 ? -14.265 0.624 27.969 1.00 96.00 85 GLU A C 1
ATOM 682 O O . GLU A 1 85 ? -14.763 0.243 29.035 1.00 96.00 85 GLU A O 1
ATOM 687 N N . ALA A 1 86 ? -14.811 1.611 27.249 1.00 95.50 86 ALA A N 1
ATOM 688 C CA . ALA A 1 86 ? -16.020 2.324 27.657 1.00 95.50 86 ALA A CA 1
ATOM 689 C C . ALA A 1 86 ? -17.231 1.384 27.775 1.00 95.50 86 ALA A C 1
ATOM 691 O O . ALA A 1 86 ? -18.000 1.458 28.734 1.00 95.50 86 ALA A O 1
ATOM 692 N N . ARG A 1 87 ? -17.389 0.445 26.837 1.00 95.31 87 ARG A N 1
ATOM 693 C CA . ARG A 1 87 ? -18.435 -0.586 26.913 1.00 95.31 87 ARG A CA 1
ATOM 694 C C . ARG A 1 87 ? -18.225 -1.528 28.089 1.00 95.31 87 ARG A C 1
ATOM 696 O O . ARG A 1 87 ? -19.194 -1.878 28.756 1.00 95.31 87 ARG A O 1
ATOM 703 N N . SER A 1 88 ? -16.980 -1.900 28.375 1.00 93.12 88 SER A N 1
ATOM 704 C CA . SER A 1 88 ? -16.650 -2.740 29.524 1.00 93.12 88 SER A CA 1
ATOM 705 C C . SER A 1 88 ? -17.041 -2.065 30.841 1.00 93.12 88 SER A C 1
ATOM 707 O O . SER A 1 88 ? -17.585 -2.732 31.717 1.00 93.12 88 SER A O 1
ATOM 709 N N . LEU A 1 89 ? -16.854 -0.744 30.974 1.00 91.25 89 LEU A N 1
ATOM 710 C CA . LEU A 1 89 ? -17.316 0.038 32.136 1.00 91.25 89 LEU A CA 1
ATOM 711 C C . LEU A 1 89 ? -18.824 -0.046 32.371 1.00 91.25 89 LEU A C 1
ATOM 713 O O . LEU A 1 89 ? -19.271 -0.014 33.515 1.00 91.25 89 LEU A O 1
ATOM 717 N N . LEU A 1 90 ? -19.597 -0.196 31.303 1.00 91.25 90 LEU A N 1
ATOM 718 C CA . LEU A 1 90 ? -21.050 -0.321 31.361 1.00 91.25 90 LEU A CA 1
ATOM 719 C C . LEU A 1 90 ? -21.523 -1.778 31.445 1.00 91.25 90 LEU A C 1
ATOM 721 O O . LEU A 1 90 ? -22.733 -2.019 31.471 1.00 91.25 90 LEU A O 1
ATOM 725 N N . ALA A 1 91 ? -20.603 -2.747 31.490 1.00 88.25 91 ALA A N 1
ATOM 726 C CA . ALA A 1 91 ? -20.950 -4.157 31.511 1.00 88.25 91 ALA A CA 1
ATOM 727 C C . ALA A 1 91 ? -21.787 -4.498 32.762 1.00 88.25 91 ALA A C 1
ATOM 729 O O . ALA A 1 91 ? -21.392 -4.132 33.874 1.00 88.25 91 ALA A O 1
ATOM 730 N N . PRO A 1 92 ? -22.904 -5.242 32.618 1.00 84.31 92 PRO A N 1
ATOM 731 C CA . PRO A 1 92 ? -23.777 -5.599 33.738 1.00 84.31 92 PRO A CA 1
ATOM 732 C C . PRO A 1 92 ? -23.048 -6.295 34.887 1.00 84.31 92 PRO A C 1
ATOM 734 O O . PRO A 1 92 ? -23.394 -6.071 36.041 1.00 84.31 92 PRO A O 1
ATOM 737 N N . ILE A 1 93 ? -21.995 -7.063 34.579 1.00 84.94 93 ILE A N 1
ATOM 738 C CA . ILE A 1 93 ? -21.163 -7.764 35.564 1.00 84.94 93 ILE A CA 1
ATOM 739 C C . ILE A 1 93 ? -20.584 -6.825 36.633 1.00 84.94 93 ILE A C 1
ATOM 741 O O . ILE A 1 93 ? -20.432 -7.224 37.778 1.00 84.94 93 ILE A O 1
ATOM 745 N N . ARG A 1 94 ? -20.335 -5.550 36.294 1.00 81.56 94 ARG A N 1
ATOM 746 C CA . ARG A 1 94 ? -19.821 -4.542 37.237 1.00 81.56 94 ARG A CA 1
ATOM 747 C C . ARG A 1 94 ? -20.876 -4.013 38.210 1.00 81.56 94 ARG A C 1
ATOM 749 O O . ARG A 1 94 ? -20.532 -3.294 39.139 1.00 81.56 94 ARG A O 1
ATOM 756 N N . LYS A 1 95 ? -22.152 -4.318 37.970 1.00 83.06 95 LYS A N 1
ATOM 757 C CA . LYS A 1 95 ? -23.282 -3.953 38.837 1.00 83.06 95 LYS A CA 1
ATOM 758 C C . LYS A 1 95 ? -23.762 -5.129 39.686 1.00 83.06 95 LYS A C 1
ATOM 760 O O . LYS A 1 95 ? -24.686 -4.953 40.475 1.00 83.06 95 LYS A O 1
ATOM 765 N N . LEU A 1 96 ? -23.194 -6.319 39.487 1.00 83.69 96 LEU A N 1
ATOM 766 C CA . LEU A 1 96 ? -23.565 -7.493 40.261 1.00 83.69 96 LEU A CA 1
ATOM 767 C C . LEU A 1 96 ? -22.931 -7.413 41.656 1.00 83.69 96 LEU A C 1
ATOM 769 O O . LEU A 1 96 ? -21.763 -7.032 41.764 1.00 83.69 96 LEU A O 1
ATOM 773 N N . PRO A 1 97 ? -23.674 -7.772 42.714 1.00 86.69 97 PRO A N 1
ATOM 774 C CA . PRO A 1 97 ? -23.095 -7.976 44.032 1.00 86.69 97 PRO A CA 1
ATOM 775 C C . PRO A 1 97 ? -21.996 -9.055 43.993 1.00 86.69 97 PRO A C 1
ATOM 777 O O . PRO A 1 97 ? -22.117 -10.001 43.202 1.00 86.69 97 PRO A O 1
ATOM 780 N N . PRO A 1 98 ? -20.946 -8.947 44.828 1.00 83.38 98 PRO A N 1
ATOM 781 C CA . PRO A 1 98 ? -19.869 -9.935 44.896 1.00 83.38 98 PRO A CA 1
ATOM 782 C C . PRO A 1 98 ? -20.374 -11.365 45.094 1.00 83.38 98 PRO A C 1
ATOM 784 O O . PRO A 1 98 ? -19.876 -12.278 44.449 1.00 83.38 98 PRO A O 1
ATOM 787 N N . GLU A 1 99 ? -21.431 -11.547 45.882 1.00 88.88 99 GLU A N 1
ATOM 788 C CA . GLU A 1 99 ? -22.015 -12.853 46.196 1.00 88.88 99 GLU A CA 1
ATOM 789 C C . GLU A 1 99 ? -22.579 -13.536 44.939 1.00 88.88 99 GLU A C 1
ATOM 791 O O . GLU A 1 99 ? -22.502 -14.751 44.781 1.00 88.88 99 GLU A O 1
ATOM 796 N N . VAL A 1 100 ? -23.124 -12.757 43.996 1.00 86.44 100 VAL A N 1
ATOM 797 C CA . VAL A 1 100 ? -23.626 -13.285 42.715 1.00 86.44 100 VAL A CA 1
ATOM 798 C C . VAL A 1 100 ? -22.469 -13.699 41.805 1.00 86.44 100 VAL A C 1
ATOM 800 O O . VAL A 1 100 ? -22.587 -14.671 41.059 1.00 86.44 100 VAL A O 1
ATOM 803 N N . LEU A 1 101 ? -21.350 -12.973 41.861 1.00 83.31 101 LEU A N 1
ATOM 804 C CA . LEU A 1 101 ? -20.139 -13.332 41.125 1.00 83.31 101 LEU A CA 1
AT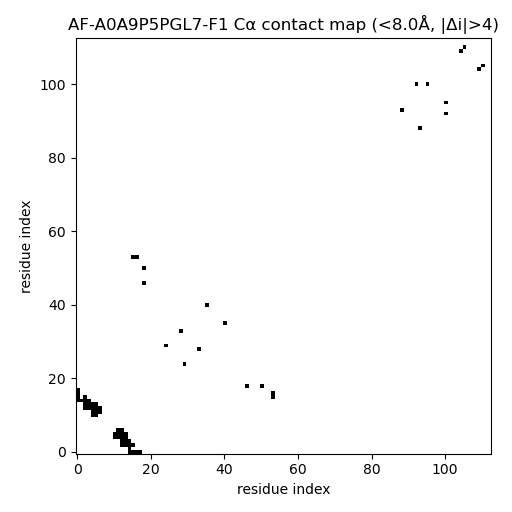OM 805 C C . LEU A 1 101 ? -19.509 -14.600 41.703 1.00 83.31 101 LEU A C 1
ATOM 807 O O . LEU A 1 101 ? -19.161 -15.489 40.932 1.00 83.31 101 LEU A O 1
ATOM 811 N N . GLU A 1 102 ? -19.421 -14.708 43.028 1.00 86.69 102 GLU A N 1
ATOM 812 C CA . GLU A 1 102 ? -18.937 -15.899 43.735 1.00 86.69 102 GLU A CA 1
ATOM 813 C C . GLU A 1 102 ? -19.749 -17.137 43.354 1.00 86.69 102 GLU A C 1
ATOM 815 O O . GLU A 1 102 ? -19.162 -18.118 42.912 1.00 86.69 102 GLU A O 1
ATOM 820 N N . LEU A 1 103 ? -21.086 -17.062 43.364 1.00 88.06 103 LEU A N 1
ATOM 821 C CA . LEU A 1 103 ? -21.940 -18.172 42.920 1.00 88.06 103 LEU A CA 1
ATOM 822 C C . LEU A 1 103 ? -21.651 -18.609 41.477 1.00 88.06 103 LEU A C 1
ATOM 824 O O . LEU A 1 103 ? -21.666 -19.803 41.176 1.00 88.06 103 LEU A O 1
ATOM 828 N N . ALA A 1 104 ? -21.397 -17.660 40.572 1.00 83.94 104 ALA A N 1
ATOM 829 C CA . ALA A 1 104 ? -21.058 -17.975 39.188 1.00 83.94 104 ALA A CA 1
ATOM 830 C C . ALA A 1 104 ? -19.672 -18.627 39.070 1.00 83.94 104 ALA A C 1
ATOM 832 O O . ALA A 1 104 ? -19.510 -19.583 38.310 1.00 83.94 104 ALA A O 1
ATOM 833 N N . PHE A 1 105 ? -18.680 -18.134 39.818 1.00 84.88 105 PHE A N 1
ATOM 834 C CA . PHE A 1 105 ? -17.344 -18.726 39.848 1.00 84.88 105 PHE A CA 1
ATOM 835 C C . PHE A 1 105 ? -17.360 -20.113 40.484 1.00 84.88 105 PHE A C 1
ATOM 837 O O . PHE A 1 105 ? -16.791 -21.031 39.907 1.00 84.88 105 PHE A O 1
ATOM 844 N N . ASP A 1 106 ? -18.060 -20.306 41.596 1.00 88.38 106 ASP A N 1
ATOM 845 C CA . ASP A 1 106 ? -18.198 -21.604 42.252 1.00 88.38 106 ASP A CA 1
ATOM 846 C C . ASP A 1 106 ? -18.876 -22.619 41.326 1.00 88.38 106 ASP A C 1
ATOM 848 O O . ASP A 1 106 ? -18.378 -23.730 41.141 1.00 88.38 106 ASP A O 1
ATOM 852 N N . ALA A 1 107 ? -19.960 -22.224 40.653 1.00 85.44 107 ALA A N 1
ATOM 853 C CA . ALA A 1 107 ? -20.682 -23.096 39.731 1.00 85.44 107 ALA A CA 1
ATOM 854 C C . ALA A 1 107 ? -19.863 -23.531 38.503 1.00 85.44 107 ALA A C 1
ATOM 856 O O . ALA A 1 107 ? -20.179 -24.564 37.923 1.00 85.44 107 ALA A O 1
ATOM 857 N N . VAL A 1 108 ? -18.856 -22.760 38.082 1.00 84.38 108 VAL A N 1
ATOM 858 C CA . VAL A 1 108 ? -18.033 -23.064 36.893 1.00 84.38 108 VAL A CA 1
ATOM 859 C C . VAL A 1 108 ? -16.685 -23.680 37.273 1.00 84.38 108 VAL A C 1
ATOM 861 O O . VAL A 1 108 ? -16.198 -24.585 36.597 1.00 84.38 108 VAL A O 1
ATOM 864 N N . CYS A 1 109 ? -16.064 -23.196 38.347 1.00 81.31 109 CYS A N 1
ATOM 865 C CA . CYS A 1 109 ? -14.723 -23.589 38.770 1.00 81.31 109 CYS A CA 1
ATOM 866 C C . CYS A 1 109 ? -14.732 -24.783 39.736 1.00 81.31 109 CYS A C 1
ATOM 868 O O . CYS A 1 109 ? -13.758 -25.531 39.758 1.00 81.31 109 CYS A O 1
ATOM 870 N N . LEU A 1 110 ? -15.804 -24.989 40.513 1.00 70.56 110 LEU A N 1
ATOM 871 C CA . LEU A 1 110 ? -15.917 -26.099 41.475 1.00 70.56 110 LEU A CA 1
ATOM 872 C C . LEU A 1 110 ? -16.801 -27.250 40.974 1.00 70.56 110 LEU A C 1
ATOM 874 O O . LEU A 1 110 ? -16.830 -28.308 41.596 1.00 70.56 110 LEU A O 1
ATOM 878 N N . SER A 1 111 ? -17.469 -27.102 39.824 1.00 61.53 111 SER A N 1
ATOM 879 C CA . SER A 1 111 ? -18.217 -28.183 39.158 1.00 61.53 111 SER A CA 1
ATOM 880 C C . SER A 1 111 ? -17.327 -29.216 38.451 1.00 61.53 111 SER A C 1
ATOM 882 O O . SER A 1 111 ? -17.838 -30.105 37.774 1.00 61.53 111 SER A O 1
ATOM 884 N N . SER A 1 112 ? -16.003 -29.082 38.563 1.00 58.88 112 SER A N 1
ATOM 885 C CA . SER A 1 112 ? -15.010 -30.036 38.061 1.00 58.88 112 SER A CA 1
ATOM 886 C C . SER A 1 112 ? -14.484 -30.894 39.217 1.00 58.88 112 SER A C 1
ATOM 888 O O . SER A 1 112 ? -13.320 -30.776 39.591 1.00 58.88 112 SER A O 1
ATOM 890 N N . ASN A 1 113 ? -15.354 -31.712 39.811 1.00 50.12 113 ASN A N 1
ATOM 891 C CA . ASN A 1 113 ? -14.999 -32.797 40.731 1.00 50.12 113 ASN A CA 1
ATOM 892 C C . ASN A 1 113 ? -15.839 -34.031 40.405 1.00 50.12 113 ASN A C 1
ATOM 894 O O . ASN A 1 113 ? -17.071 -33.866 40.257 1.00 50.12 113 ASN A O 1
#

Nearest PDB structures (foldseek):
  8eu3-assembly1_C  TM=3.934E-01  e=4.097E+00  Homo sapiens

Sequence (113 aa):
MPDTVLCHTCRKTLSVRDFPILNDFNSQHLRSLHVPNNVEAVKICRETTEADLNIAELDKEIESLRGTLKELETQRKALERCRDEARSLLAPIRKLPPEVLELAFDAVCLSSN

Secondary structure (DSSP, 8-state):
-PPEES-TTT--EE-------SSSS-HHHHTTT----HHHHHHHHHHHHHHHHHHHHHHHHHHHHHHHHHHHHHHHHHHHHHHHHHHHHT-GGGGS-HHHHHHHHHHHHSS--

Foldseek 3Di:
DDWAQLDPPVRDTDDQDDDPPPPVCPVVCVVDPDDDDPVRVVVVVVSVVSVVVSVVVVVVSVVVSVVVVVVVVVVVVVVVVVVVVVVVVVDVVVVDDVVVVVVVCCVVVVVPD

Mean predicted aligned error: 9.97 Å

Organism: NCBI:txid206335

Solvent-accessible surface area (backbone atoms only — not comparable to full-atom values): 6806 Å² total; per-residue (Å²): 108,84,66,44,76,75,33,88,86,84,60,46,62,51,77,63,79,68,68,79,65,62,66,86,65,31,77,62,47,80,74,46,94,68,72,76,52,75,69,52,46,53,51,52,53,52,53,52,54,53,47,53,50,51,50,54,51,49,53,52,53,52,52,54,49,52,54,52,50,53,52,53,52,50,54,49,52,53,50,50,51,55,52,50,54,57,49,56,73,66,35,68,77,79,73,51,57,68,70,62,51,48,54,53,47,46,64,66,70,61,65,77,120